Protein AF-A0A350YQB8-F1 (afdb_monomer_lite)

pLDDT: mean 75.5, std 13.48, range [55.94, 95.38]

Radius of gyration: 31.38 Å; chains: 1; bounding box: 54×36×74 Å

Secondary structure (DSSP, 8-state):
-HHHHHHHHHHHHHHTT-------------SS------------EEEE-SS-EEEE-TTS---

Sequence (63 aa):
MKNTLRLITCFFACMAFFNAEGQFYSGHQMSFGKNRVQYYDYYSSYYRFDDFDCYFNEFGRDI

Foldseek 3Di:
DVVVVVVVVVVVVVVVPDPPPDPPPPDDPDPDDPPDPPPDPFPWDWDDDPVDIDTDTPVPPPD

Structure (mmCIF, N/CA/C/O backbone):
data_AF-A0A350YQB8-F1
#
_entry.id   AF-A0A350YQB8-F1
#
loop_
_atom_site.group_PDB
_atom_site.id
_atom_site.type_symbol
_atom_site.label_atom_id
_atom_site.label_alt_id
_atom_site.label_comp_id
_atom_site.label_asym_id
_atom_site.label_entity_id
_atom_site.label_seq_id
_atom_site.pdbx_PDB_ins_code
_atom_site.Cartn_x
_atom_site.Cartn_y
_atom_site.Cartn_z
_atom_site.occupancy
_atom_site.B_iso_or_equiv
_atom_site.auth_seq_id
_atom_site.auth_comp_id
_atom_site.auth_asym_id
_atom_site.auth_atom_id
_atom_site.pdbx_PDB_model_num
ATOM 1 N N . MET A 1 1 ? -29.311 -11.277 46.437 1.00 63.03 1 MET A N 1
ATOM 2 C CA . MET A 1 1 ? -29.820 -11.109 45.053 1.00 63.03 1 MET A CA 1
ATOM 3 C C . MET A 1 1 ? -29.959 -9.644 44.635 1.00 63.03 1 MET A C 1
ATOM 5 O O . MET A 1 1 ? -29.361 -9.273 43.638 1.00 63.03 1 MET A O 1
ATOM 9 N N . LYS A 1 2 ? -30.669 -8.782 45.386 1.00 82.75 2 LYS A N 1
ATOM 10 C CA . LYS A 1 2 ? -30.835 -7.351 45.032 1.00 82.75 2 LYS A CA 1
ATOM 11 C C . LYS A 1 2 ? -29.517 -6.570 44.878 1.00 82.75 2 LYS A C 1
ATOM 13 O O . LYS A 1 2 ? -29.402 -5.774 43.957 1.00 82.75 2 LYS A O 1
ATOM 18 N N . ASN A 1 3 ? -28.517 -6.817 45.727 1.00 84.94 3 ASN A N 1
ATOM 19 C CA . ASN A 1 3 ? -27.218 -6.131 45.630 1.00 84.94 3 ASN A CA 1
ATOM 20 C C . ASN A 1 3 ? -26.418 -6.588 44.406 1.00 84.94 3 ASN A C 1
ATOM 22 O O . ASN A 1 3 ? -25.834 -5.768 43.712 1.00 84.94 3 ASN A O 1
ATOM 26 N N . THR A 1 4 ? -26.468 -7.882 44.094 1.00 89.56 4 THR A N 1
ATOM 27 C CA . THR A 1 4 ? -25.887 -8.447 42.872 1.00 89.56 4 THR A CA 1
ATOM 28 C C . THR A 1 4 ? -26.542 -7.847 41.631 1.00 89.56 4 THR A C 1
ATOM 30 O O . THR A 1 4 ? -25.846 -7.439 40.711 1.00 89.56 4 THR A O 1
ATOM 33 N N . LEU A 1 5 ? -27.873 -7.708 41.638 1.00 91.31 5 LEU A N 1
ATOM 34 C CA . LEU A 1 5 ? -28.614 -7.079 40.545 1.00 91.31 5 LEU A CA 1
ATOM 35 C C . LEU A 1 5 ? -28.199 -5.614 40.357 1.00 91.31 5 LEU A C 1
ATOM 37 O O . LEU A 1 5 ? -27.941 -5.204 39.236 1.00 91.31 5 LEU A O 1
ATOM 41 N N . ARG A 1 6 ? -28.050 -4.853 41.451 1.00 91.75 6 ARG A N 1
ATOM 42 C CA . ARG A 1 6 ? -27.556 -3.466 41.408 1.00 91.75 6 ARG A CA 1
ATOM 43 C C . ARG A 1 6 ? -26.153 -3.367 40.809 1.00 91.75 6 ARG A 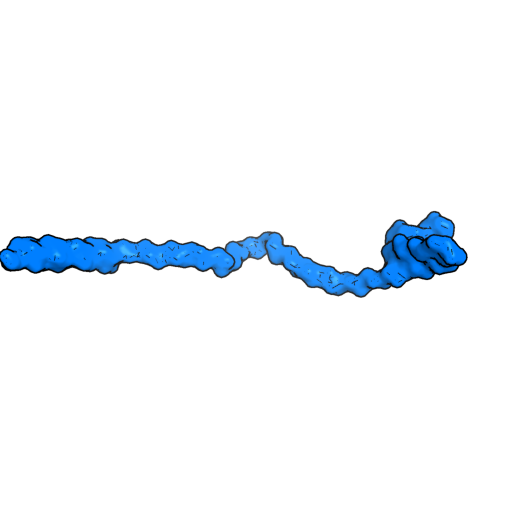C 1
ATOM 45 O O . ARG A 1 6 ? -25.921 -2.498 39.981 1.00 91.75 6 ARG A O 1
ATOM 52 N N . LEU A 1 7 ? -25.245 -4.265 41.193 1.00 93.06 7 LEU A N 1
ATOM 53 C CA . LEU A 1 7 ? -23.883 -4.303 40.651 1.00 93.06 7 LEU A CA 1
ATOM 54 C C . LEU A 1 7 ? -23.877 -4.611 39.149 1.00 93.06 7 LEU A C 1
ATOM 56 O O . LEU A 1 7 ? -23.164 -3.952 38.397 1.00 93.06 7 LEU A O 1
ATOM 60 N N . ILE A 1 8 ? -24.715 -5.551 38.708 1.00 95.00 8 ILE A N 1
ATOM 61 C CA . ILE A 1 8 ? -24.880 -5.879 37.288 1.00 95.00 8 ILE A CA 1
ATOM 62 C C . ILE A 1 8 ? -25.425 -4.667 36.521 1.00 95.00 8 ILE A C 1
ATOM 64 O O . ILE A 1 8 ? -24.874 -4.300 35.486 1.00 95.00 8 ILE A O 1
ATOM 68 N N . THR A 1 9 ? -26.456 -3.997 37.045 1.00 93.88 9 THR A N 1
ATOM 69 C CA . THR A 1 9 ? -27.007 -2.783 36.427 1.00 93.88 9 THR A CA 1
ATOM 70 C C . THR A 1 9 ? -25.959 -1.672 36.327 1.00 93.88 9 THR A C 1
ATOM 72 O O . THR A 1 9 ? -25.842 -1.048 35.277 1.00 93.88 9 THR A O 1
ATOM 75 N N . CYS A 1 10 ? -25.161 -1.451 37.377 1.00 94.12 10 CYS A N 1
ATOM 76 C CA . CYS A 1 10 ? -24.067 -0.479 37.353 1.00 94.12 10 CYS A CA 1
ATOM 77 C C . CYS A 1 10 ? -23.014 -0.815 36.292 1.00 94.12 10 CYS A C 1
ATOM 79 O O . CYS A 1 10 ? -22.586 0.071 35.560 1.00 94.12 10 CYS A O 1
ATOM 81 N N . PHE A 1 11 ? -22.624 -2.084 36.175 1.00 92.75 11 PHE A N 1
ATOM 82 C CA . PHE A 1 11 ? -21.630 -2.516 35.197 1.00 92.75 11 PHE A CA 1
ATOM 83 C C . PHE A 1 11 ? -22.083 -2.249 33.753 1.00 92.75 11 PHE A C 1
ATOM 85 O O . PHE A 1 11 ? -21.352 -1.629 32.982 1.00 92.75 11 PHE A O 1
ATOM 92 N N . PHE A 1 12 ? -23.316 -2.631 33.405 1.00 91.75 12 PHE A N 1
ATOM 93 C CA . PHE A 1 12 ? -23.865 -2.370 32.070 1.00 91.75 12 PHE A CA 1
ATOM 94 C C . PHE A 1 12 ? -24.068 -0.876 31.791 1.00 91.75 12 PHE A C 1
ATOM 96 O O . PHE A 1 12 ? -23.822 -0.431 30.671 1.00 91.75 12 PHE A O 1
ATOM 103 N N . ALA A 1 13 ? -24.451 -0.088 32.802 1.00 92.12 13 ALA A N 1
ATOM 104 C CA . ALA A 1 13 ? -24.548 1.363 32.666 1.00 92.12 13 ALA A CA 1
ATOM 105 C C . ALA A 1 13 ? -23.185 1.999 32.344 1.00 92.12 13 ALA A C 1
ATOM 107 O O . ALA A 1 13 ? -23.116 2.867 31.481 1.00 92.12 13 ALA A O 1
ATOM 108 N N . CYS A 1 14 ? -22.096 1.540 32.970 1.00 89.38 14 CYS A N 1
ATOM 109 C CA . CYS A 1 14 ? -20.747 2.030 32.672 1.00 89.38 14 CYS A CA 1
ATOM 110 C C . CYS A 1 14 ? -20.294 1.692 31.243 1.00 89.38 14 CYS A C 1
ATOM 112 O O . CYS A 1 14 ? -19.657 2.520 30.595 1.00 89.38 14 CYS A O 1
ATOM 114 N N . MET A 1 15 ? -20.638 0.506 30.730 1.00 86.62 15 MET A N 1
ATOM 115 C CA . MET A 1 15 ? -20.289 0.117 29.357 1.00 86.62 15 MET A CA 1
ATOM 116 C C . MET A 1 15 ? -21.019 0.951 28.297 1.00 86.62 15 MET A C 1
ATOM 118 O O . MET A 1 15 ? -20.463 1.182 27.229 1.00 86.62 15 MET A O 1
ATOM 122 N N . ALA A 1 16 ? -22.226 1.446 28.589 1.00 85.50 16 ALA A N 1
ATOM 123 C CA . ALA A 1 16 ? -23.010 2.254 27.651 1.00 85.50 16 ALA A CA 1
ATOM 124 C C . ALA A 1 16 ? -22.371 3.617 27.315 1.00 85.50 16 ALA A C 1
ATOM 126 O O . ALA A 1 16 ? -22.692 4.200 26.284 1.00 85.50 16 ALA A O 1
ATOM 127 N N . PHE A 1 17 ? -21.464 4.116 28.160 1.00 81.44 17 PHE A N 1
ATOM 128 C CA . PHE A 1 17 ? -20.741 5.374 27.931 1.00 81.44 17 PHE A CA 1
ATOM 129 C C . PHE A 1 17 ? -19.347 5.175 27.328 1.00 81.44 17 PHE A C 1
ATOM 131 O O . PHE A 1 17 ? -18.631 6.150 27.097 1.00 81.44 17 PHE A O 1
ATOM 138 N N . PHE A 1 18 ? -18.939 3.930 27.077 1.00 82.06 18 PHE A N 1
ATOM 139 C CA . PHE A 1 18 ? -17.664 3.650 26.435 1.00 82.06 18 PHE A CA 1
ATOM 1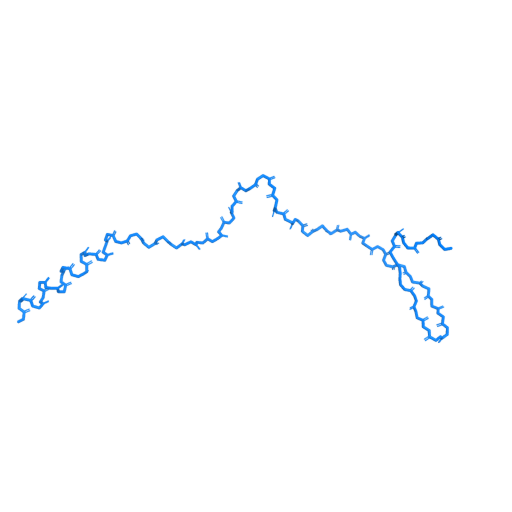40 C C . PHE A 1 18 ? -17.831 3.784 24.918 1.00 82.06 18 PHE A C 1
ATOM 142 O O . PHE A 1 18 ? -18.443 2.933 24.274 1.00 82.06 18 PHE A O 1
ATOM 149 N N . ASN A 1 19 ? -17.294 4.861 24.339 1.00 76.94 19 ASN A N 1
ATOM 150 C CA . ASN A 1 19 ? -17.220 4.997 22.886 1.00 76.94 19 ASN A CA 1
ATOM 151 C C . ASN A 1 19 ? -16.250 3.939 22.347 1.00 76.94 19 ASN A C 1
ATOM 153 O O . ASN A 1 19 ? -15.039 4.020 22.554 1.00 76.94 19 ASN A O 1
ATOM 157 N N . ALA A 1 20 ? -16.792 2.923 21.679 1.00 71.81 20 ALA A N 1
ATOM 158 C CA . ALA A 1 20 ? -16.013 1.951 20.929 1.00 71.81 20 ALA A CA 1
ATOM 159 C C . ALA A 1 20 ? -15.633 2.567 19.575 1.00 71.81 20 ALA A C 1
ATOM 161 O O . ALA A 1 20 ? -16.237 2.263 18.548 1.00 71.81 20 ALA A O 1
ATOM 162 N N . GLU A 1 21 ? -14.650 3.466 19.584 1.00 75.44 21 GLU A N 1
ATOM 163 C CA . GLU A 1 21 ? -14.056 4.005 18.360 1.00 75.44 21 GLU A CA 1
ATOM 164 C C . GLU A 1 21 ? -13.253 2.887 17.680 1.00 75.44 21 GLU A C 1
ATOM 166 O O . GLU A 1 21 ? -12.093 2.620 17.999 1.00 75.44 21 GLU A O 1
ATOM 171 N N . GLY A 1 22 ? -13.896 2.163 16.765 1.00 65.56 22 GLY A N 1
ATOM 172 C CA . GLY A 1 22 ? -13.205 1.254 15.864 1.00 65.56 22 GLY A CA 1
ATOM 173 C C . GLY A 1 22 ? -12.386 2.081 14.884 1.00 65.56 22 GLY A C 1
ATOM 174 O O . GLY A 1 22 ? -12.950 2.717 13.995 1.00 65.56 22 GLY A O 1
ATOM 175 N N . GLN A 1 23 ? -11.059 2.074 15.025 1.00 65.00 23 GLN A N 1
ATOM 176 C CA . GLN A 1 23 ? -10.168 2.636 14.016 1.00 65.00 23 GLN A CA 1
ATOM 177 C C . GLN A 1 23 ? -10.251 1.775 12.752 1.00 65.00 23 GLN A C 1
ATOM 179 O O . GLN A 1 23 ? -9.428 0.895 12.503 1.00 65.00 23 GLN A O 1
ATOM 184 N N . PHE A 1 24 ? -11.251 2.033 11.919 1.00 60.12 24 PHE A N 1
ATOM 185 C CA . PHE A 1 24 ? -11.154 1.659 10.525 1.00 60.12 24 PHE A CA 1
ATOM 186 C C . PHE A 1 24 ? -10.103 2.588 9.923 1.00 60.12 24 PHE A C 1
ATOM 188 O O . PHE A 1 24 ? -10.285 3.805 9.897 1.00 60.12 24 PHE A O 1
ATOM 195 N N . TYR A 1 25 ? -8.989 2.026 9.450 1.00 56.66 25 TYR A N 1
ATOM 196 C CA . TYR A 1 25 ? -8.021 2.707 8.585 1.00 56.66 25 TYR A CA 1
ATOM 197 C C . TYR A 1 25 ? -8.670 3.023 7.221 1.00 56.66 25 TYR A C 1
ATOM 199 O O . TYR A 1 25 ? -8.163 2.675 6.157 1.00 56.66 25 TYR A O 1
ATOM 207 N N . SER A 1 26 ? -9.833 3.666 7.229 1.00 58.41 26 SER A N 1
ATOM 208 C CA . SER A 1 26 ? -10.532 4.150 6.053 1.00 58.41 26 SER A CA 1
ATOM 209 C C . SER A 1 26 ? -9.883 5.462 5.644 1.00 58.41 26 SER A C 1
ATOM 211 O O . SER A 1 26 ? -10.416 6.534 5.889 1.00 58.41 26 SER A O 1
ATOM 213 N N . GLY A 1 27 ? -8.688 5.337 5.062 1.00 55.94 2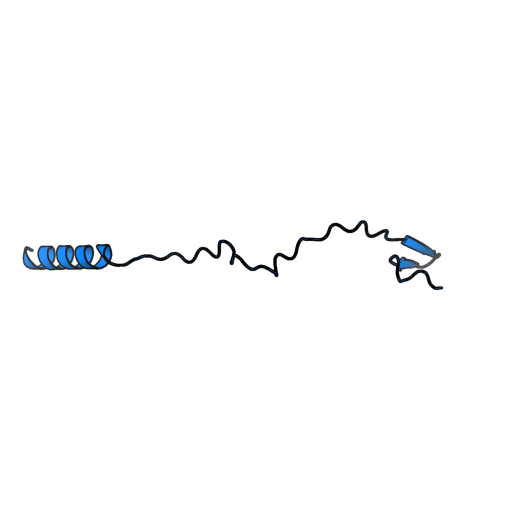7 GLY A N 1
ATOM 214 C CA . G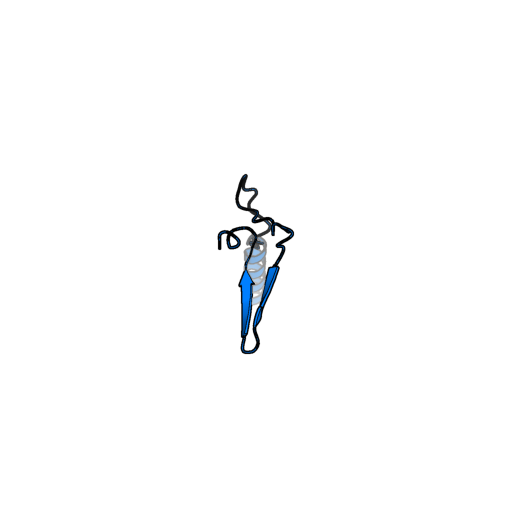LY A 1 27 ? -8.029 6.347 4.244 1.00 55.94 27 GLY A CA 1
ATOM 215 C C . GLY A 1 27 ? -7.825 7.695 4.923 1.00 55.94 27 GLY A C 1
ATOM 216 O O . GLY A 1 27 ? -8.685 8.567 4.856 1.00 55.94 27 GLY A O 1
ATOM 217 N N . HIS A 1 28 ? -6.621 7.930 5.451 1.00 58.75 28 HIS A N 1
ATOM 218 C CA . HIS A 1 28 ? -6.162 9.302 5.630 1.00 58.75 28 HIS A CA 1
ATOM 219 C C . HIS A 1 28 ? -6.406 10.084 4.330 1.00 58.75 28 HIS A C 1
ATOM 221 O O . HIS A 1 28 ? -5.938 9.689 3.257 1.00 58.75 28 HIS A O 1
ATOM 227 N N . GLN A 1 29 ? -7.155 11.186 4.421 1.00 60.38 29 GLN A N 1
ATOM 228 C CA . GLN A 1 29 ? -7.282 12.165 3.348 1.00 60.38 29 GLN A CA 1
ATOM 229 C C . GLN A 1 29 ? -5.951 12.913 3.239 1.00 60.38 29 GLN A C 1
ATOM 231 O O . GLN A 1 29 ? -5.792 14.035 3.709 1.00 60.38 29 GLN A O 1
ATOM 236 N N . MET A 1 30 ? -4.957 12.242 2.672 1.00 58.16 30 MET A N 1
ATOM 237 C CA . MET A 1 30 ? -3.664 12.833 2.372 1.00 58.16 30 MET A CA 1
ATOM 238 C C . MET A 1 30 ? -3.706 13.408 0.956 1.00 58.16 30 MET A C 1
ATOM 240 O O . MET A 1 30 ? -4.263 12.799 0.041 1.00 58.16 30 MET A O 1
ATOM 244 N N . SER A 1 31 ? -3.090 14.571 0.761 1.00 59.00 31 SER A N 1
ATOM 245 C CA . SER A 1 31 ? -2.869 15.167 -0.564 1.00 59.00 31 SER A CA 1
ATOM 246 C C . SER A 1 31 ? -1.828 14.401 -1.396 1.00 59.00 31 SER A C 1
ATOM 248 O O . SER A 1 31 ? -1.697 14.640 -2.594 1.00 59.00 31 SER A O 1
ATOM 250 N N . PHE A 1 32 ? -1.114 13.456 -0.782 1.00 66.62 32 PHE A N 1
ATOM 251 C CA . PHE A 1 32 ? -0.111 12.592 -1.400 1.00 66.62 32 PHE A CA 1
ATOM 252 C C . PHE A 1 32 ? -0.117 11.208 -0.730 1.00 66.62 32 PHE A C 1
ATOM 254 O O . PHE A 1 32 ? -0.554 11.069 0.406 1.00 66.62 32 PHE A O 1
ATOM 261 N N . GLY A 1 33 ? 0.352 10.163 -1.420 1.00 59.25 33 GLY A N 1
ATOM 262 C CA . GLY A 1 33 ? 0.488 8.819 -0.832 1.00 59.25 33 GLY A CA 1
ATOM 263 C C . GLY A 1 33 ? -0.614 7.807 -1.167 1.00 59.25 33 GLY A C 1
ATOM 264 O O . GLY A 1 33 ? -0.585 6.689 -0.660 1.00 59.25 33 GLY A O 1
ATOM 265 N N . LYS A 1 34 ? -1.541 8.115 -2.083 1.00 59.28 34 LYS A N 1
ATOM 266 C CA . LYS A 1 34 ? -2.193 7.041 -2.850 1.00 59.28 34 LYS A CA 1
ATOM 267 C C . LYS A 1 34 ? -1.212 6.607 -3.931 1.00 59.28 34 LYS A C 1
ATOM 269 O O . LYS A 1 34 ? -1.196 7.204 -5.007 1.00 59.28 34 LYS A O 1
ATOM 274 N N . ASN A 1 35 ? -0.389 5.602 -3.639 1.00 62.19 35 ASN A N 1
ATOM 275 C CA . ASN A 1 35 ? 0.337 4.866 -4.670 1.00 62.19 35 ASN A CA 1
ATOM 276 C C . ASN A 1 35 ? -0.711 4.268 -5.614 1.00 62.19 35 ASN A C 1
ATOM 278 O O . ASN A 1 35 ? -1.251 3.192 -5.366 1.00 62.19 35 ASN A O 1
ATOM 282 N N . ARG A 1 36 ? -1.072 5.010 -6.666 1.00 64.06 36 ARG A N 1
ATOM 283 C CA . ARG A 1 36 ? -1.755 4.424 -7.813 1.00 64.06 36 ARG A CA 1
ATOM 284 C C . ARG A 1 36 ? -0.799 3.358 -8.317 1.00 64.06 36 ARG A C 1
ATOM 286 O O . ARG A 1 36 ? 0.340 3.688 -8.628 1.00 64.06 36 ARG A O 1
ATOM 293 N N . VAL A 1 37 ? -1.246 2.105 -8.370 1.00 61.81 37 VAL A N 1
ATOM 294 C CA . VAL A 1 37 ? -0.604 1.116 -9.237 1.00 61.81 37 VAL A CA 1
ATOM 295 C C . VAL A 1 37 ? -0.619 1.753 -10.618 1.00 61.81 37 VAL A C 1
ATOM 297 O O . VAL A 1 37 ? -1.679 1.921 -11.221 1.00 61.81 37 VAL A O 1
ATOM 300 N N . GLN A 1 38 ? 0.528 2.270 -11.039 1.00 62.16 38 GLN A N 1
ATOM 301 C CA . GLN A 1 38 ? 0.661 2.845 -12.358 1.00 62.16 38 GLN A CA 1
ATOM 302 C C . GLN A 1 38 ? 0.764 1.661 -13.308 1.00 62.16 38 GLN A C 1
ATOM 304 O O . GLN A 1 38 ? 1.775 0.965 -13.340 1.00 62.16 38 GLN A O 1
ATOM 309 N N . TYR A 1 39 ? -0.323 1.405 -14.032 1.00 58.97 39 TYR A N 1
ATOM 310 C CA . TYR A 1 39 ? -0.304 0.537 -15.198 1.00 58.97 39 TYR A CA 1
ATOM 311 C C . TYR A 1 39 ? 0.472 1.280 -16.285 1.00 58.97 39 TYR A C 1
ATOM 313 O O . TYR A 1 39 ? -0.096 2.055 -17.050 1.00 58.97 39 TYR A O 1
ATOM 321 N N . TYR A 1 40 ? 1.791 1.141 -16.260 1.00 62.50 40 TYR A N 1
ATOM 322 C CA . TYR A 1 40 ? 2.618 1.465 -17.409 1.00 62.50 40 TYR A CA 1
ATOM 323 C C . TYR A 1 40 ? 2.660 0.230 -18.299 1.00 62.50 40 TYR A C 1
ATOM 325 O O . TYR A 1 40 ? 2.864 -0.877 -17.794 1.00 62.50 40 TYR A O 1
ATOM 333 N N . ASP A 1 41 ? 2.480 0.420 -19.603 1.00 62.47 41 ASP A N 1
ATOM 334 C CA . ASP A 1 41 ? 2.727 -0.625 -20.590 1.00 62.47 41 ASP A CA 1
ATOM 335 C C . ASP A 1 41 ? 4.238 -0.884 -20.634 1.00 62.47 41 ASP A C 1
ATOM 337 O O . ASP A 1 41 ? 4.973 -0.288 -21.412 1.00 62.47 41 ASP A O 1
ATOM 341 N N . TYR A 1 42 ? 4.728 -1.730 -19.728 1.00 61.72 42 TYR A N 1
ATOM 342 C CA . TYR A 1 42 ? 6.110 -2.191 -19.759 1.00 61.72 42 TYR A CA 1
ATOM 343 C C . TYR A 1 42 ? 6.272 -3.123 -20.961 1.00 61.72 42 TYR A C 1
ATOM 345 O O . TYR A 1 42 ? 5.890 -4.294 -20.912 1.00 61.72 42 TYR A O 1
ATOM 353 N N . TYR A 1 43 ? 6.857 -2.617 -22.045 1.00 63.00 43 TYR A N 1
ATOM 354 C CA . TYR A 1 43 ? 7.258 -3.451 -23.171 1.00 63.00 43 TYR A CA 1
ATOM 355 C C . TYR A 1 43 ? 8.512 -4.247 -22.795 1.00 63.00 43 TYR A C 1
ATOM 357 O O . TYR A 1 43 ? 9.644 -3.792 -22.968 1.00 63.00 43 TYR A O 1
ATOM 365 N N . SER A 1 44 ? 8.321 -5.456 -22.266 1.00 65.94 44 SER A N 1
ATOM 366 C CA . SER A 1 44 ? 9.411 -6.420 -22.108 1.00 65.94 44 SER A CA 1
ATOM 367 C C . SER A 1 44 ? 9.852 -6.907 -23.486 1.00 65.94 44 SER A C 1
ATOM 369 O O . SER A 1 44 ? 9.170 -7.702 -24.132 1.00 65.94 44 SER A O 1
ATOM 371 N N . SER A 1 45 ? 10.995 -6.405 -23.943 1.00 78.06 45 SER A N 1
ATOM 372 C CA . SER A 1 45 ? 11.674 -6.910 -25.136 1.00 78.06 45 SER A CA 1
ATOM 373 C C . SER A 1 45 ? 12.673 -7.992 -24.718 1.00 78.06 45 SER A C 1
ATOM 375 O O . SER A 1 45 ? 13.203 -7.950 -23.605 1.00 78.06 45 SER A O 1
ATOM 377 N N . TYR A 1 46 ? 12.929 -8.969 -25.590 1.00 85.50 46 TYR A N 1
ATOM 378 C CA . TYR A 1 46 ? 13.919 -10.009 -25.318 1.00 85.50 46 TYR A CA 1
ATOM 379 C C . TYR A 1 46 ? 14.743 -10.363 -26.556 1.00 85.50 46 TYR A C 1
ATOM 381 O O . TYR A 1 46 ? 14.254 -10.286 -27.685 1.00 85.50 46 TYR A O 1
ATOM 389 N N . TYR A 1 47 ? 15.987 -10.773 -26.319 1.00 85.12 47 TYR A N 1
ATOM 390 C CA . TYR A 1 47 ? 16.831 -11.460 -27.293 1.00 85.12 47 TYR A CA 1
ATOM 391 C C . TYR A 1 47 ? 16.952 -12.928 -26.894 1.00 85.12 47 TYR A C 1
ATOM 393 O O . TYR A 1 47 ? 17.154 -13.230 -25.718 1.00 85.12 47 TYR A O 1
ATOM 401 N N . ARG A 1 48 ? 16.841 -13.829 -27.871 1.00 90.69 48 ARG A N 1
ATOM 402 C CA . ARG A 1 48 ? 17.009 -15.272 -27.680 1.00 90.69 48 ARG A CA 1
ATOM 403 C C . ARG A 1 48 ? 18.337 -15.726 -28.270 1.00 90.69 48 ARG A C 1
ATOM 405 O O . ARG A 1 48 ? 18.593 -15.472 -29.445 1.00 90.69 48 ARG A O 1
ATOM 412 N N . PHE A 1 49 ? 19.132 -16.411 -27.460 1.00 91.31 49 PHE A N 1
ATOM 413 C CA . PHE A 1 49 ? 20.357 -17.103 -27.853 1.00 91.31 49 PHE A CA 1
ATOM 414 C C . PHE A 1 49 ? 20.163 -18.611 -27.670 1.00 91.31 49 PHE A C 1
ATOM 416 O O . PHE A 1 49 ? 19.192 -19.039 -27.046 1.00 91.31 49 PHE A O 1
ATOM 423 N N . ASP A 1 50 ? 21.083 -19.415 -28.202 1.00 94.00 50 ASP A N 1
ATOM 424 C CA . ASP A 1 50 ? 20.967 -20.881 -28.169 1.00 94.00 50 ASP A CA 1
ATOM 425 C C . ASP A 1 50 ? 20.883 -21.432 -26.735 1.00 94.00 50 ASP A C 1
ATOM 427 O O . ASP A 1 50 ? 20.144 -22.383 -26.480 1.00 94.00 50 ASP A O 1
ATOM 431 N N . ASP A 1 51 ? 21.571 -20.781 -25.792 1.00 95.38 51 ASP A N 1
ATOM 432 C CA . ASP A 1 51 ? 21.692 -21.251 -24.410 1.00 95.38 51 ASP A CA 1
ATOM 433 C C . ASP A 1 51 ? 20.909 -20.412 -23.383 1.00 95.38 51 ASP A C 1
ATOM 435 O O . ASP A 1 51 ? 20.719 -20.856 -22.248 1.00 95.38 51 ASP A O 1
ATOM 439 N N . PHE A 1 52 ? 20.468 -19.193 -23.727 1.00 90.50 52 PHE A N 1
ATOM 440 C CA . PHE A 1 52 ? 19.753 -18.316 -22.790 1.00 90.50 52 PHE A CA 1
ATOM 441 C C . PHE A 1 52 ? 18.945 -17.198 -23.467 1.00 90.50 52 PHE A C 1
ATOM 443 O O . PHE A 1 52 ? 19.209 -16.794 -24.597 1.00 90.50 52 PHE A O 1
ATOM 450 N N . ASP A 1 53 ? 17.995 -16.638 -22.714 1.00 92.06 53 ASP A N 1
ATOM 451 C CA . ASP A 1 53 ? 17.210 -15.463 -23.098 1.00 92.06 53 ASP A CA 1
ATOM 452 C C . ASP A 1 53 ? 17.657 -14.236 -22.276 1.00 92.06 53 ASP A C 1
ATOM 454 O O . ASP A 1 53 ? 17.858 -14.324 -21.061 1.00 92.06 53 ASP A O 1
ATOM 458 N N . CYS A 1 54 ? 17.784 -13.076 -22.924 1.00 87.00 54 CYS A N 1
ATOM 459 C CA . CYS A 1 54 ? 18.084 -11.797 -22.279 1.00 87.00 54 CYS A CA 1
ATOM 460 C C . CYS A 1 54 ? 16.861 -10.877 -22.345 1.00 87.00 54 CYS A C 1
ATOM 462 O O . CYS A 1 54 ? 16.416 -10.522 -23.436 1.00 87.00 54 CYS A O 1
ATOM 464 N N . TYR A 1 55 ? 16.333 -10.483 -21.185 1.00 85.44 55 TYR A N 1
ATOM 465 C CA . TYR A 1 55 ? 15.148 -9.632 -21.054 1.00 85.44 55 TYR A CA 1
ATOM 466 C C . TYR A 1 55 ? 15.549 -8.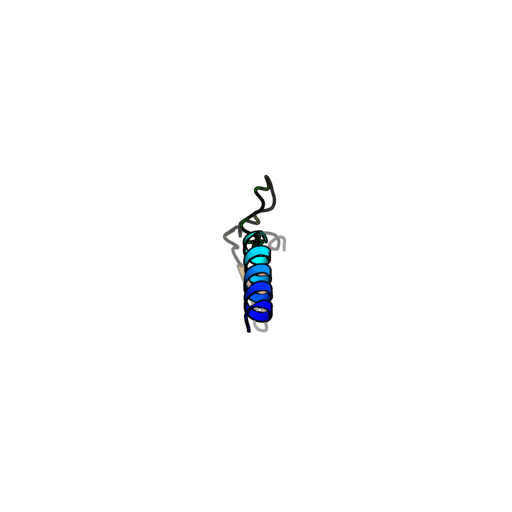212 -20.662 1.00 85.44 55 TYR A C 1
ATOM 468 O O . TYR A 1 55 ? 16.354 -8.024 -19.749 1.00 85.44 55 TYR A O 1
ATOM 476 N N . PHE A 1 56 ? 14.951 -7.211 -21.303 1.00 83.12 56 PHE A N 1
ATOM 477 C CA . PHE A 1 56 ? 15.219 -5.806 -21.004 1.00 83.12 56 PHE A CA 1
ATOM 478 C C . PHE A 1 56 ? 13.958 -4.945 -21.137 1.00 83.12 56 PHE A C 1
ATOM 480 O O . PHE A 1 56 ? 12.992 -5.297 -21.821 1.00 83.12 56 PHE A O 1
ATOM 487 N N . ASN A 1 57 ? 13.965 -3.812 -20.436 1.00 82.19 57 ASN A N 1
ATOM 488 C CA . ASN A 1 57 ? 12.932 -2.782 -20.529 1.00 82.19 57 ASN A CA 1
ATOM 489 C C . ASN A 1 57 ? 13.403 -1.630 -21.436 1.00 82.19 57 ASN A C 1
ATOM 491 O O . ASN A 1 57 ? 14.498 -1.667 -21.995 1.00 82.19 57 ASN A O 1
ATOM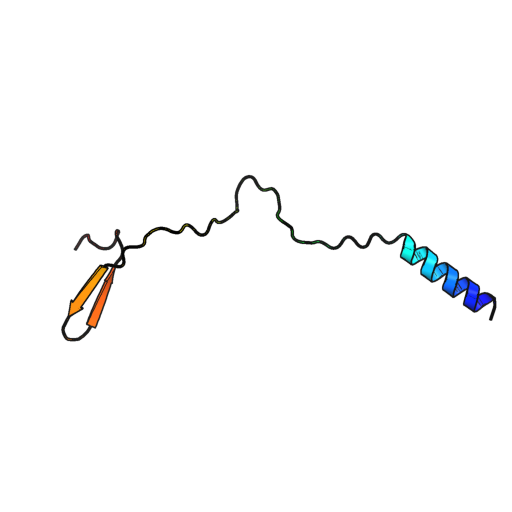 495 N N . GLU A 1 58 ? 12.580 -0.592 -21.568 1.00 73.12 58 GLU A N 1
ATOM 496 C CA . GLU A 1 58 ? 12.831 0.567 -22.438 1.00 73.12 58 GLU A CA 1
ATOM 497 C C . GLU A 1 58 ? 14.140 1.316 -22.130 1.00 73.12 58 GLU A C 1
ATOM 499 O O . GLU A 1 58 ? 14.686 1.964 -23.016 1.00 73.12 58 GLU A O 1
ATOM 504 N N . PHE A 1 59 ? 14.682 1.178 -20.915 1.00 72.81 59 PHE A N 1
ATOM 505 C CA . PHE A 1 59 ? 15.944 1.792 -20.486 1.00 72.81 59 PHE A CA 1
ATOM 506 C C . PHE A 1 59 ? 17.166 0.879 -20.677 1.00 72.81 59 PHE A C 1
ATOM 508 O O . PHE A 1 59 ? 18.289 1.291 -20.405 1.00 72.81 59 PHE A O 1
ATOM 515 N N . GLY A 1 60 ? 16.960 -0.375 -21.090 1.00 69.81 60 GLY A N 1
ATOM 516 C CA . GLY A 1 60 ? 18.017 -1.378 -21.260 1.00 69.81 60 GLY A CA 1
ATOM 517 C C . GLY A 1 60 ? 18.451 -1.605 -22.710 1.00 69.81 60 GLY A C 1
ATOM 518 O O . GLY A 1 60 ? 19.209 -2.537 -22.963 1.00 69.81 60 GLY A O 1
ATOM 519 N N . ARG A 1 61 ? 17.961 -0.798 -23.663 1.00 64.38 61 ARG A N 1
ATOM 520 C CA . ARG A 1 61 ? 18.220 -0.936 -25.110 1.00 64.38 61 ARG A CA 1
ATOM 521 C C . ARG A 1 61 ? 19.290 0.045 -25.627 1.00 64.38 61 ARG A C 1
ATOM 523 O O . ARG A 1 61 ? 19.154 0.558 -26.728 1.00 64.38 61 ARG A O 1
ATOM 530 N N . ASP A 1 62 ? 20.337 0.306 -24.853 1.00 64.31 62 ASP A N 1
ATOM 531 C CA . ASP A 1 62 ? 21.479 1.136 -25.290 1.00 64.31 62 ASP A CA 1
ATOM 532 C C . ASP A 1 62 ? 22.717 0.284 -25.645 1.00 64.31 62 ASP A C 1
ATOM 534 O O . ASP A 1 62 ? 23.854 0.720 -25.470 1.00 64.31 62 ASP A O 1
ATOM 538 N N . ILE A 1 63 ? 22.502 -0.955 -26.107 1.00 58.69 63 ILE A N 1
ATOM 539 C CA . ILE A 1 63 ? 23.568 -1.909 -26.467 1.00 58.69 63 ILE A CA 1
ATOM 540 C C . ILE A 1 63 ? 23.804 -1.911 -27.975 1.00 58.69 63 ILE A C 1
ATOM 542 O O . ILE A 1 63 ? 22.799 -2.038 -28.713 1.00 58.69 63 ILE A O 1
#